Protein AF-A0A7C6IV05-F1 (afdb_monomer_lite)

Sequence (66 aa):
MRIGWYLIGVLFIFLCGYGLGRRIGKKEGYSEGTAYAPIQLKQSYFENGECPVCCFKIDNDINDNV

Secondary structure (DSSP, 8-state):
-HHHHHHHHHHHHHHHHHHHHHHHHHHHHHHHHHHHHHHHHHHHHHHHSB-TTT--B---------

pLDDT: mean 70.09, std 13.95, range [47.62, 93.69]

Radius of gyration: 25.0 Å; chains: 1; bounding box: 48×21×73 Å

Structure (mmCIF, N/CA/C/O backbone):
data_AF-A0A7C6IV05-F1
#
_entry.id   AF-A0A7C6IV05-F1
#
loop_
_atom_site.group_PDB
_atom_site.id
_atom_site.type_symbol
_atom_site.label_atom_id
_atom_site.label_alt_id
_atom_site.label_comp_id
_atom_site.label_asym_id
_atom_site.label_entity_id
_at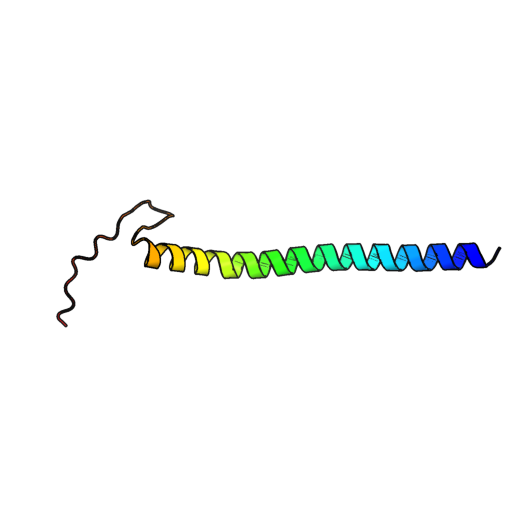om_site.label_seq_id
_atom_site.pdbx_PDB_ins_code
_atom_site.Cartn_x
_atom_site.Cartn_y
_atom_site.Cartn_z
_atom_site.occupancy
_atom_site.B_iso_or_equiv
_atom_site.auth_seq_id
_atom_site.auth_comp_id
_atom_site.auth_asym_id
_atom_site.auth_atom_id
_atom_site.pdbx_PDB_model_num
ATOM 1 N N . MET A 1 1 ? 20.069 -6.076 -33.548 1.00 63.22 1 MET A N 1
ATOM 2 C CA . MET A 1 1 ? 18.938 -5.135 -33.348 1.00 63.22 1 MET A CA 1
ATOM 3 C C . MET A 1 1 ? 17.681 -5.738 -32.700 1.00 63.22 1 MET A C 1
ATOM 5 O O . MET A 1 1 ? 16.978 -4.984 -32.047 1.00 63.22 1 MET A O 1
ATOM 9 N N . ARG A 1 2 ? 17.380 -7.052 -32.789 1.00 80.31 2 ARG A N 1
ATOM 10 C CA . ARG A 1 2 ? 16.147 -7.620 -32.182 1.00 80.31 2 ARG A CA 1
ATOM 11 C C . ARG A 1 2 ? 16.178 -7.805 -30.656 1.00 80.31 2 ARG A C 1
ATOM 13 O O . ARG A 1 2 ? 15.138 -7.675 -30.025 1.00 80.31 2 ARG A O 1
ATOM 20 N N . ILE A 1 3 ? 17.351 -8.042 -30.060 1.00 84.56 3 ILE A N 1
ATOM 21 C CA . ILE A 1 3 ? 17.504 -8.263 -28.605 1.00 84.56 3 ILE A CA 1
ATOM 22 C C . ILE A 1 3 ? 17.019 -7.067 -27.766 1.00 84.56 3 ILE A C 1
ATOM 24 O O . ILE A 1 3 ? 16.394 -7.261 -26.727 1.00 84.56 3 ILE A O 1
ATOM 28 N N . GLY A 1 4 ? 17.249 -5.834 -28.235 1.00 88.69 4 GLY A N 1
ATOM 29 C CA . GLY A 1 4 ? 16.868 -4.628 -27.491 1.00 88.69 4 GLY A CA 1
ATOM 30 C C . GLY A 1 4 ? 15.356 -4.495 -27.297 1.00 88.69 4 GLY A C 1
ATOM 31 O O . GLY A 1 4 ? 14.905 -4.061 -26.242 1.00 88.69 4 GLY A O 1
ATOM 32 N N . TRP A 1 5 ? 14.565 -4.947 -28.274 1.00 91.69 5 TRP A N 1
ATOM 33 C CA . TRP A 1 5 ? 13.104 -4.888 -28.202 1.00 91.69 5 TRP A CA 1
ATOM 34 C C . TRP A 1 5 ? 12.524 -5.906 -27.211 1.00 91.69 5 TRP A C 1
ATOM 36 O O . TRP A 1 5 ? 11.523 -5.634 -26.555 1.00 91.69 5 TRP A O 1
ATOM 46 N N . TYR A 1 6 ? 13.175 -7.062 -27.050 1.00 93.44 6 TYR A N 1
ATOM 47 C CA . TYR 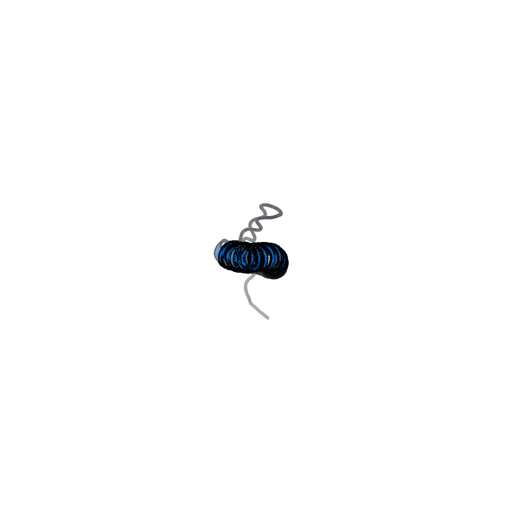A 1 6 ? 12.777 -8.048 -26.042 1.00 93.44 6 TYR A CA 1
ATOM 48 C C . TYR A 1 6 ? 13.026 -7.539 -24.620 1.00 93.44 6 TYR A C 1
ATOM 50 O O . TYR A 1 6 ? 12.150 -7.671 -23.766 1.00 93.44 6 TYR A O 1
ATOM 58 N N . LEU A 1 7 ? 14.175 -6.897 -24.377 1.00 92.31 7 LEU A N 1
ATOM 59 C CA . LEU A 1 7 ? 14.473 -6.289 -23.077 1.00 92.31 7 LEU A CA 1
ATOM 60 C C . LEU A 1 7 ? 13.485 -5.173 -22.727 1.00 92.31 7 LEU A C 1
ATOM 62 O O . LEU A 1 7 ? 13.002 -5.124 -21.597 1.00 92.31 7 LEU A O 1
ATOM 66 N N . ILE A 1 8 ? 13.133 -4.324 -23.700 1.00 92.31 8 ILE A N 1
ATOM 67 C CA . ILE A 1 8 ? 12.150 -3.256 -23.484 1.00 92.31 8 ILE A CA 1
ATOM 68 C C . ILE A 1 8 ? 10.771 -3.829 -23.126 1.00 92.31 8 ILE A C 1
ATOM 70 O O . ILE A 1 8 ? 10.114 -3.316 -22.223 1.00 92.31 8 ILE A O 1
ATOM 74 N N . GLY A 1 9 ? 10.356 -4.919 -23.783 1.00 93.69 9 GLY A N 1
ATOM 75 C CA . GLY A 1 9 ? 9.069 -5.570 -23.532 1.00 93.69 9 GLY A CA 1
ATOM 76 C C . GLY A 1 9 ? 8.980 -6.188 -22.136 1.00 93.69 9 GLY A C 1
ATOM 77 O O . GLY A 1 9 ? 7.997 -5.973 -21.429 1.00 93.69 9 GLY A O 1
ATOM 78 N N . VAL A 1 10 ? 10.028 -6.900 -21.706 1.00 92.12 10 VAL A N 1
ATOM 79 C CA . VAL A 1 10 ? 10.097 -7.495 -20.359 1.00 92.12 10 VAL A CA 1
ATOM 80 C C . VAL A 1 10 ? 10.074 -6.415 -19.281 1.00 92.12 10 VAL A C 1
ATOM 82 O O . VAL A 1 10 ? 9.327 -6.540 -18.311 1.00 92.12 10 VAL A O 1
ATOM 85 N N . LEU A 1 11 ? 10.836 -5.334 -19.463 1.00 92.56 11 LEU A N 1
ATOM 86 C CA . LEU A 1 11 ? 10.874 -4.230 -18.506 1.00 92.56 11 LEU A CA 1
ATOM 87 C C . LEU A 1 11 ? 9.498 -3.561 -18.362 1.00 92.56 11 LEU A C 1
ATOM 89 O O . LEU A 1 11 ? 9.067 -3.269 -17.247 1.00 92.56 11 LEU A O 1
ATOM 93 N N . PHE A 1 12 ? 8.778 -3.382 -19.474 1.00 93.69 12 PHE A N 1
ATOM 94 C CA . PHE A 1 12 ? 7.421 -2.833 -19.475 1.00 93.69 12 PHE A CA 1
ATOM 95 C C . PHE A 1 12 ? 6.433 -3.710 -18.701 1.00 93.69 12 PHE A C 1
ATOM 97 O O . PHE A 1 12 ? 5.676 -3.203 -17.874 1.00 93.69 12 PHE A O 1
ATOM 104 N N . ILE A 1 13 ? 6.465 -5.026 -18.929 1.00 92.62 13 ILE A N 1
ATOM 105 C CA . ILE A 1 13 ? 5.608 -5.989 -18.223 1.00 92.62 13 ILE A CA 1
ATOM 106 C C . ILE A 1 13 ? 5.898 -5.966 -16.720 1.00 92.62 13 ILE A C 1
ATOM 108 O O . ILE A 1 13 ? 4.965 -5.952 -15.917 1.00 92.62 13 ILE A O 1
ATOM 112 N N . PHE A 1 14 ? 7.174 -5.893 -16.334 1.00 91.94 14 PHE A N 1
ATOM 113 C CA . PHE A 1 14 ? 7.578 -5.814 -14.931 1.00 91.94 14 PHE A CA 1
ATOM 114 C C . PHE A 1 14 ? 7.087 -4.523 -14.261 1.00 91.94 14 PHE A C 1
ATOM 116 O O . PHE A 1 14 ? 6.549 -4.568 -13.155 1.00 91.94 14 PHE A O 1
ATOM 123 N N . LEU A 1 15 ? 7.203 -3.374 -14.940 1.00 91.81 15 LEU A N 1
ATOM 124 C CA . LEU A 1 15 ? 6.703 -2.091 -14.433 1.00 91.81 15 LEU A CA 1
ATOM 125 C C . LEU A 1 15 ? 5.176 -2.071 -14.313 1.00 91.81 15 LEU A C 1
ATOM 127 O O . LEU A 1 15 ? 4.647 -1.614 -13.298 1.00 91.81 15 LEU A O 1
ATOM 131 N N . CYS A 1 16 ? 4.463 -2.574 -15.323 1.00 91.06 16 CYS A N 1
ATOM 132 C CA . CYS A 1 16 ? 3.006 -2.668 -15.292 1.00 91.06 16 CYS A CA 1
ATOM 133 C C . CYS A 1 16 ? 2.534 -3.599 -14.170 1.00 91.06 16 CYS A C 1
ATOM 135 O O . CYS A 1 16 ? 1.647 -3.221 -13.403 1.00 91.06 16 CYS A O 1
ATOM 137 N N . GLY A 1 17 ? 3.161 -4.769 -14.023 1.00 90.00 17 GLY A N 1
ATOM 138 C CA . GLY A 1 17 ? 2.886 -5.703 -12.932 1.00 90.00 17 GLY A CA 1
ATOM 139 C C . GLY A 1 17 ? 3.141 -5.084 -11.558 1.00 90.00 17 GLY A C 1
ATOM 140 O O . GLY A 1 17 ? 2.284 -5.164 -10.681 1.00 90.00 17 GLY A O 1
ATOM 141 N N . TYR A 1 18 ? 4.264 -4.380 -11.384 1.00 86.94 18 TYR A N 1
ATOM 142 C CA . TYR A 1 18 ? 4.591 -3.688 -10.136 1.00 86.94 18 TYR A CA 1
ATOM 143 C C . TYR A 1 18 ? 3.599 -2.562 -9.810 1.00 86.94 18 TYR A C 1
ATOM 145 O O . TYR A 1 18 ? 3.157 -2.430 -8.670 1.00 86.94 18 TYR A O 1
ATOM 153 N N . GLY A 1 19 ? 3.207 -1.759 -10.804 1.00 86.81 19 GLY A N 1
ATOM 154 C CA . GLY A 1 19 ? 2.250 -0.666 -10.623 1.00 86.81 19 GLY A CA 1
ATOM 155 C C . GLY A 1 19 ? 0.846 -1.157 -10.263 1.00 86.81 19 GLY A C 1
ATOM 156 O O . GLY A 1 19 ? 0.210 -0.604 -9.361 1.00 86.81 19 GLY A O 1
ATOM 157 N N . LEU A 1 20 ? 0.382 -2.219 -10.929 1.00 83.06 20 LEU A N 1
ATOM 158 C CA . LEU A 1 20 ? -0.896 -2.869 -10.633 1.00 83.06 20 LEU A CA 1
ATOM 159 C C . LEU A 1 20 ? -0.862 -3.539 -9.259 1.00 83.06 20 LEU A C 1
ATOM 161 O O . LEU A 1 20 ? -1.740 -3.266 -8.446 1.00 83.06 20 LEU A O 1
ATOM 165 N N . GLY A 1 21 ? 0.185 -4.311 -8.956 1.00 82.25 21 GLY A N 1
ATOM 166 C CA . GLY A 1 21 ? 0.372 -4.946 -7.651 1.00 82.25 21 GLY A CA 1
ATOM 167 C C . GLY A 1 21 ? 0.433 -3.932 -6.508 1.00 82.25 21 GLY A C 1
ATOM 168 O O . GLY A 1 21 ? -0.230 -4.103 -5.492 1.00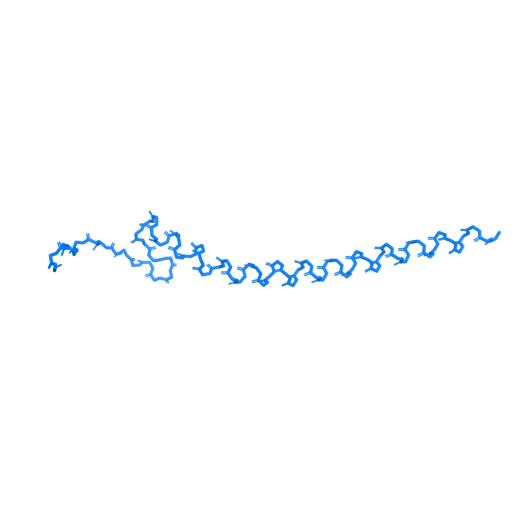 82.25 21 GLY A O 1
ATOM 169 N N . ARG A 1 22 ? 1.134 -2.805 -6.692 1.00 78.25 22 ARG A N 1
ATOM 170 C CA . ARG A 1 22 ? 1.193 -1.726 -5.695 1.00 78.25 22 ARG A CA 1
ATOM 171 C C . ARG A 1 22 ? -0.151 -1.025 -5.506 1.00 78.25 22 ARG A C 1
ATOM 173 O O . ARG A 1 22 ? -0.468 -0.644 -4.383 1.00 78.25 22 ARG A O 1
ATOM 180 N N . ARG A 1 23 ? -0.947 -0.828 -6.565 1.00 75.50 23 ARG A N 1
ATOM 181 C CA . ARG A 1 23 ? -2.304 -0.263 -6.431 1.00 75.50 23 ARG A CA 1
ATOM 182 C C . ARG A 1 23 ? -3.253 -1.230 -5.741 1.00 75.50 23 ARG A C 1
ATOM 184 O O . ARG A 1 23 ? -3.989 -0.796 -4.863 1.00 75.50 23 ARG A O 1
ATOM 191 N N . ILE A 1 24 ? -3.245 -2.495 -6.152 1.00 72.38 24 ILE A N 1
ATOM 192 C CA . ILE A 1 24 ? -4.130 -3.533 -5.623 1.00 72.38 24 ILE A CA 1
ATOM 193 C C . ILE A 1 24 ? -3.781 -3.792 -4.157 1.00 72.38 24 ILE A C 1
ATOM 195 O O . ILE A 1 24 ? -4.642 -3.602 -3.311 1.00 72.38 24 ILE A O 1
ATOM 199 N N . GLY A 1 25 ? -2.504 -4.007 -3.832 1.00 66.62 25 GLY A N 1
ATOM 200 C CA . GLY A 1 25 ? -2.051 -4.206 -2.453 1.00 66.62 25 GLY A CA 1
ATOM 201 C C . GLY A 1 25 ? -2.304 -3.006 -1.535 1.00 66.62 25 GLY A C 1
ATOM 202 O O . GLY A 1 25 ? -2.584 -3.184 -0.355 1.00 66.62 25 GLY A O 1
ATOM 203 N N . LYS A 1 26 ? -2.287 -1.766 -2.052 1.00 63.31 26 LYS A N 1
ATOM 204 C CA . LYS A 1 26 ? -2.675 -0.589 -1.252 1.00 63.31 26 LYS A CA 1
ATOM 205 C C . LYS A 1 26 ? -4.189 -0.500 -1.045 1.00 63.31 26 LYS A C 1
ATOM 207 O O . LYS A 1 26 ? -4.619 0.048 -0.041 1.00 63.31 26 LYS A O 1
ATOM 212 N N . LYS A 1 27 ? -4.992 -1.000 -1.987 1.00 63.66 27 LYS A N 1
ATOM 213 C CA . LYS A 1 27 ? -6.459 -0.990 -1.909 1.00 63.66 27 LYS A CA 1
ATOM 214 C C . LYS A 1 27 ? -6.974 -2.123 -1.020 1.00 63.66 27 LYS A C 1
ATOM 216 O O . LYS A 1 27 ? -7.834 -1.873 -0.185 1.00 63.66 27 LYS A O 1
ATOM 221 N N . GLU A 1 28 ? -6.403 -3.316 -1.155 1.00 60.44 28 GLU A N 1
ATOM 222 C CA . GLU A 1 28 ? -6.666 -4.478 -0.301 1.00 60.44 28 GLU A CA 1
ATOM 223 C C . GLU A 1 28 ? -6.131 -4.242 1.106 1.00 60.44 28 GLU A C 1
ATOM 225 O O . GLU A 1 28 ? -6.920 -4.273 2.035 1.00 60.44 28 GLU A O 1
ATOM 230 N N . GLY A 1 29 ? -4.879 -3.805 1.277 1.00 60.09 29 GLY A N 1
ATOM 231 C CA . GLY A 1 29 ? -4.338 -3.484 2.602 1.00 60.09 29 GLY A CA 1
ATOM 232 C C . GLY A 1 29 ? -5.065 -2.336 3.317 1.00 60.09 29 GLY A C 1
ATOM 233 O O . GLY A 1 29 ? -5.134 -2.321 4.542 1.00 60.09 29 GLY A O 1
ATOM 234 N N . TYR A 1 30 ? -5.657 -1.384 2.583 1.00 59.94 30 TYR A N 1
ATOM 235 C CA . TYR A 1 30 ? -6.516 -0.352 3.178 1.00 59.94 30 TYR A CA 1
ATOM 236 C C . TYR A 1 30 ? -7.918 -0.884 3.494 1.00 59.94 30 TYR A C 1
ATOM 238 O O . TYR A 1 30 ? -8.491 -0.522 4.515 1.00 59.94 30 TYR A O 1
ATOM 246 N N . SER A 1 31 ? -8.476 -1.764 2.662 1.00 60.34 31 SER A N 1
ATOM 247 C CA . SER A 1 31 ? -9.763 -2.419 2.927 1.00 60.34 31 SER A CA 1
ATOM 248 C C . SER A 1 31 ? -9.671 -3.385 4.114 1.00 60.34 31 SER A C 1
ATOM 250 O O . SER A 1 31 ? -10.517 -3.364 5.001 1.00 60.34 31 SER A O 1
ATOM 252 N N . GLU A 1 32 ? -8.613 -4.189 4.175 1.00 60.56 32 GLU A N 1
ATOM 253 C CA . GLU A 1 32 ? -8.297 -5.061 5.302 1.00 60.56 32 GLU A CA 1
ATOM 254 C C . GLU A 1 32 ? -7.944 -4.234 6.534 1.00 60.56 32 GLU A C 1
ATOM 256 O O . GLU A 1 32 ? -8.479 -4.497 7.602 1.00 60.56 32 GLU A O 1
ATOM 261 N N . GLY A 1 33 ? -7.143 -3.173 6.393 1.00 61.22 33 GLY A N 1
ATOM 262 C CA . GLY A 1 33 ? -6.804 -2.264 7.489 1.00 61.22 33 GLY A CA 1
ATOM 263 C C . GLY A 1 33 ? -8.008 -1.510 8.062 1.00 61.22 33 GLY A C 1
ATOM 264 O O . GLY A 1 33 ? -8.093 -1.334 9.273 1.00 61.22 33 GLY A O 1
ATOM 265 N N . THR A 1 34 ? -8.972 -1.104 7.230 1.00 60.66 34 THR A N 1
ATOM 266 C CA . THR A 1 34 ? -10.215 -0.448 7.685 1.00 60.66 34 THR A CA 1
ATOM 267 C C . THR A 1 34 ? -11.198 -1.426 8.319 1.00 60.66 34 THR A C 1
ATOM 269 O O . THR A 1 34 ? -11.888 -1.042 9.258 1.00 60.66 34 THR A O 1
ATOM 272 N N . ALA A 1 35 ? -11.228 -2.688 7.879 1.00 61.09 35 ALA A N 1
ATOM 273 C CA . ALA A 1 35 ? -11.981 -3.750 8.547 1.00 61.09 35 ALA A CA 1
ATOM 274 C C . ALA A 1 35 ? -11.322 -4.189 9.870 1.00 61.09 35 ALA A C 1
ATOM 276 O O . ALA A 1 35 ? -12.020 -4.450 10.848 1.00 61.09 35 ALA A O 1
ATOM 277 N N . TYR A 1 36 ? -9.986 -4.206 9.935 1.00 61.16 36 TYR A N 1
ATOM 278 C CA . TYR A 1 36 ? -9.219 -4.514 11.147 1.00 61.16 36 TYR A CA 1
ATOM 279 C C . TYR A 1 36 ? -9.207 -3.374 12.166 1.00 61.16 36 TYR A C 1
ATOM 281 O O . TYR A 1 36 ? -9.090 -3.642 13.360 1.00 61.16 36 TYR A O 1
ATOM 289 N N . ALA A 1 37 ? -9.328 -2.118 11.729 1.00 62.97 37 ALA A N 1
ATOM 290 C CA . ALA A 1 37 ? -9.323 -0.948 12.603 1.00 62.97 37 ALA A CA 1
ATOM 291 C C . ALA A 1 37 ? -10.352 -1.038 13.750 1.00 62.97 37 ALA A C 1
ATOM 293 O O . ALA A 1 37 ? -9.937 -0.914 14.901 1.00 62.97 37 ALA A O 1
ATOM 294 N N . PRO A 1 38 ? -11.653 -1.311 13.519 1.00 64.25 38 PRO A N 1
ATOM 295 C CA . PRO A 1 38 ? -12.621 -1.443 14.608 1.00 64.25 38 PRO A CA 1
ATOM 296 C C . PRO A 1 38 ? -12.408 -2.703 15.461 1.00 64.25 38 PRO A C 1
ATOM 298 O O . PRO A 1 38 ? -12.773 -2.705 16.635 1.00 64.25 38 PRO A O 1
ATOM 301 N N . ILE A 1 39 ? -11.822 -3.765 14.897 1.00 69.12 39 ILE A N 1
ATOM 302 C CA . ILE A 1 39 ? -11.586 -5.038 15.596 1.00 69.12 39 ILE A CA 1
ATOM 303 C C . ILE A 1 39 ? -10.427 -4.892 16.583 1.00 69.12 39 ILE A C 1
ATOM 305 O O . ILE A 1 39 ? -10.595 -5.206 17.758 1.00 69.12 39 ILE A O 1
ATOM 309 N N . GLN A 1 40 ? -9.292 -4.337 16.140 1.00 66.88 40 GLN A N 1
ATOM 310 C CA . GLN A 1 40 ? -8.182 -3.997 17.034 1.00 66.88 40 GLN A CA 1
ATOM 311 C C . GLN A 1 40 ? -8.621 -2.992 18.095 1.00 66.88 40 GLN A C 1
ATOM 313 O O . GLN A 1 40 ? -8.298 -3.172 19.261 1.00 66.88 40 GLN A O 1
ATOM 318 N N . LEU A 1 41 ? -9.424 -1.987 17.725 1.00 64.88 41 LEU A N 1
ATOM 319 C CA . LEU A 1 41 ? -9.927 -1.004 18.683 1.00 64.88 41 LEU A CA 1
ATOM 320 C C . LEU A 1 41 ? -10.770 -1.658 19.789 1.00 64.88 41 LEU A C 1
ATOM 322 O O . LEU A 1 41 ? -10.599 -1.323 20.957 1.00 64.88 41 LEU A O 1
ATOM 326 N N . LYS A 1 42 ? -11.655 -2.604 19.434 1.00 65.81 42 LYS A N 1
ATOM 327 C CA . LYS A 1 42 ? -12.429 -3.393 20.407 1.00 65.81 42 LYS A CA 1
ATOM 328 C C . LYS A 1 42 ? -11.538 -4.295 21.252 1.00 65.81 42 LYS A C 1
ATOM 330 O O . LYS A 1 42 ? -11.747 -4.377 22.455 1.00 65.81 42 LYS A O 1
ATOM 335 N N . GLN A 1 43 ? -10.558 -4.957 20.649 1.00 69.94 43 GLN A N 1
ATOM 336 C CA . GLN A 1 43 ? -9.652 -5.840 21.376 1.00 69.94 43 GLN A CA 1
ATOM 337 C C . GLN A 1 43 ? -8.830 -5.059 22.414 1.00 69.94 43 GLN A C 1
ATOM 339 O O . GLN A 1 43 ? -8.809 -5.434 23.581 1.00 69.94 43 GLN A O 1
ATOM 344 N N . SER A 1 44 ? -8.266 -3.908 22.033 1.00 64.25 44 SER A N 1
ATOM 345 C CA . SER A 1 44 ? -7.558 -3.016 22.961 1.00 64.25 44 SER A CA 1
ATOM 346 C C . SER A 1 44 ? -8.459 -2.481 24.080 1.00 64.25 44 SER A C 1
ATOM 348 O O . SER A 1 44 ? -7.980 -2.287 25.195 1.00 64.25 44 SER A O 1
ATOM 350 N N . TYR A 1 45 ? -9.750 -2.27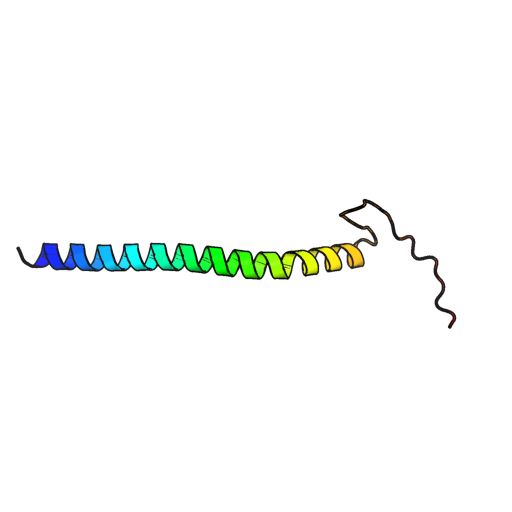7 23.801 1.00 64.44 45 TYR A N 1
ATOM 351 C CA . TYR A 1 45 ? -10.778 -1.920 24.786 1.00 64.44 45 TYR A CA 1
ATOM 352 C C . TYR A 1 45 ? -10.982 -3.012 25.840 1.00 64.44 45 TYR A C 1
ATOM 354 O O . TYR A 1 45 ? -11.045 -2.720 27.029 1.00 64.44 45 TYR A O 1
ATOM 362 N N . PHE A 1 46 ? -11.105 -4.267 25.399 1.00 63.06 46 PHE A N 1
ATOM 363 C CA . PHE A 1 46 ? -11.331 -5.410 26.284 1.00 63.06 46 PHE A CA 1
ATOM 364 C C . PHE A 1 46 ? -10.080 -5.781 27.088 1.00 63.06 46 PHE A C 1
ATOM 366 O O . PHE A 1 46 ? -10.212 -6.184 28.237 1.00 63.06 46 PHE A O 1
ATOM 373 N N . GLU A 1 47 ? -8.882 -5.625 26.517 1.00 67.44 47 GLU A N 1
ATOM 374 C CA . GLU A 1 47 ? -7.628 -5.914 27.227 1.00 67.44 47 GLU A CA 1
ATOM 375 C C . GLU A 1 47 ? -7.258 -4.840 28.260 1.00 67.44 47 GLU A C 1
ATOM 377 O O . GLU A 1 47 ? -6.712 -5.181 29.305 1.00 67.44 47 GLU A O 1
ATOM 382 N N . ASN A 1 48 ? -7.561 -3.560 28.006 1.00 62.50 48 ASN A N 1
ATOM 383 C CA . ASN A 1 48 ? -7.180 -2.469 28.916 1.00 62.50 48 ASN A CA 1
ATOM 384 C C . ASN A 1 48 ? -8.336 -1.945 29.786 1.00 62.50 48 ASN A C 1
ATOM 386 O O . ASN A 1 48 ? -8.093 -1.163 30.698 1.00 62.50 48 ASN A O 1
ATOM 390 N N . GLY A 1 49 ? -9.592 -2.337 29.524 1.00 60.72 49 GLY A N 1
ATOM 391 C CA . GLY A 1 49 ? -10.768 -1.794 30.228 1.00 60.72 49 GLY A CA 1
ATOM 392 C C . GLY A 1 49 ? -11.002 -0.296 29.975 1.00 60.72 49 GLY A C 1
ATOM 393 O O . GLY A 1 49 ? -11.766 0.363 30.684 1.00 60.72 49 GLY A O 1
ATOM 394 N N . GLU A 1 50 ? -10.327 0.257 28.967 1.00 58.22 50 GLU A N 1
ATOM 395 C CA . GLU A 1 50 ? -10.237 1.684 28.694 1.00 58.22 50 GLU A CA 1
ATOM 396 C C . GLU A 1 50 ? -10.615 1.976 27.251 1.00 58.22 50 GLU A C 1
ATOM 398 O O . GLU A 1 50 ? -10.096 1.387 26.303 1.00 58.22 50 GLU A O 1
ATOM 403 N N . CYS A 1 51 ? -11.508 2.941 27.079 1.00 59.22 51 CYS A N 1
ATOM 404 C CA . CYS A 1 51 ? -11.921 3.414 25.777 1.00 59.22 51 CYS A CA 1
ATOM 405 C C . CYS A 1 51 ? -10.840 4.313 25.134 1.00 59.22 51 CYS A C 1
ATOM 407 O O . CYS A 1 51 ? -10.729 5.461 25.564 1.00 59.22 51 CYS A O 1
ATOM 409 N N . PRO A 1 52 ? -10.120 3.945 24.049 1.00 58.25 52 PRO A N 1
ATOM 410 C CA . PRO A 1 52 ? -9.138 4.838 23.424 1.00 58.25 52 PRO A CA 1
ATOM 411 C C . PRO A 1 52 ? -9.770 6.033 22.684 1.00 58.25 52 PRO A C 1
ATOM 413 O O . PRO A 1 52 ? -9.058 6.949 22.290 1.00 58.25 52 PRO A O 1
ATOM 416 N N . VAL A 1 53 ? -11.098 6.047 22.487 1.00 61.81 53 VAL A N 1
ATOM 417 C CA . VAL A 1 53 ? -11.823 7.153 21.823 1.00 61.81 53 VAL A CA 1
ATOM 418 C C . VAL A 1 53 ? -12.280 8.223 22.812 1.00 61.81 53 VAL A C 1
ATOM 420 O O . VAL A 1 53 ? -12.223 9.408 22.500 1.00 61.81 53 VAL A O 1
ATOM 423 N N . CYS A 1 54 ? -12.742 7.821 23.997 1.00 61.41 54 CYS A N 1
ATOM 424 C CA . CYS A 1 54 ? -13.264 8.750 25.002 1.00 61.41 54 CYS A CA 1
ATOM 425 C C . CYS A 1 54 ? -12.428 8.810 26.285 1.00 61.41 54 CYS A C 1
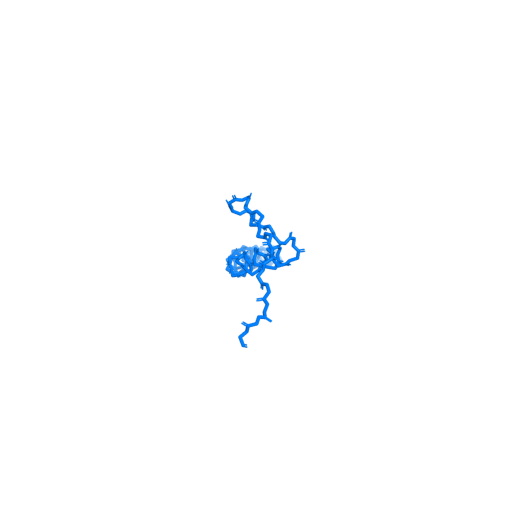ATOM 427 O O . CYS A 1 54 ? -12.798 9.553 27.188 1.00 61.41 54 CYS A O 1
ATOM 429 N N . CYS A 1 55 ? -11.308 8.077 26.361 1.00 54.50 55 CYS A N 1
ATOM 430 C CA . CYS A 1 55 ? -10.444 7.989 27.544 1.00 54.50 55 CYS A CA 1
ATOM 431 C C . CYS A 1 55 ? -11.253 7.748 28.834 1.00 54.50 55 CYS A C 1
ATOM 433 O O . CYS A 1 55 ? -10.966 8.302 29.892 1.00 54.50 55 CYS A O 1
ATOM 435 N N . PHE A 1 56 ? -12.339 6.982 28.720 1.00 56.50 56 PHE A N 1
ATOM 436 C CA . PHE A 1 56 ? -13.234 6.683 29.825 1.00 56.50 56 PHE A CA 1
ATOM 437 C C . PHE A 1 56 ? -12.878 5.282 30.321 1.00 56.50 56 PHE A C 1
ATOM 439 O O . PHE A 1 56 ? -12.919 4.325 29.546 1.00 56.50 56 PHE A O 1
ATOM 446 N N . LYS A 1 57 ? -12.467 5.165 31.585 1.00 58.16 57 LYS A N 1
ATOM 447 C CA . LYS A 1 57 ? -12.280 3.870 32.246 1.00 58.16 57 LYS A CA 1
ATOM 448 C C . LYS A 1 57 ? -13.653 3.269 32.501 1.00 58.16 57 LYS A C 1
ATOM 450 O O . LYS A 1 57 ? -14.463 3.887 33.191 1.00 58.16 57 LYS A O 1
ATOM 455 N N . ILE A 1 58 ? -13.917 2.089 31.949 1.00 61.28 58 ILE A N 1
ATOM 456 C CA . ILE A 1 58 ? -15.057 1.287 32.385 1.00 61.28 58 ILE A CA 1
ATOM 457 C C . ILE A 1 58 ? -14.564 0.503 33.601 1.00 61.28 58 ILE A C 1
ATOM 459 O O . ILE A 1 58 ? -14.030 -0.598 33.478 1.00 61.28 58 ILE A O 1
ATOM 463 N N . ASP A 1 59 ? -14.689 1.113 34.777 1.00 56.94 59 ASP A N 1
ATOM 464 C CA . ASP A 1 59 ? -14.547 0.409 36.048 1.00 56.94 59 ASP A CA 1
ATOM 465 C C . ASP A 1 59 ? -15.748 -0.548 36.150 1.00 56.94 59 ASP A C 1
ATOM 467 O O . ASP A 1 59 ? -16.881 -0.135 36.406 1.00 56.94 59 ASP A O 1
ATOM 471 N N . ASN A 1 60 ? -15.536 -1.813 35.777 1.00 56.78 60 ASN A N 1
ATOM 472 C CA . ASN A 1 60 ? -16.552 -2.857 35.866 1.00 56.78 60 ASN A CA 1
ATOM 473 C C . ASN A 1 60 ? -16.726 -3.266 37.336 1.00 56.78 60 ASN A C 1
ATOM 475 O O . ASN A 1 60 ? -16.215 -4.299 37.757 1.00 56.78 60 ASN A O 1
ATOM 479 N N . ASP A 1 61 ? -17.493 -2.478 38.087 1.00 55.22 61 ASP A N 1
ATOM 480 C CA . ASP A 1 61 ? -18.231 -2.945 39.266 1.00 55.22 61 ASP A CA 1
ATOM 481 C C . ASP A 1 61 ? -19.722 -3.050 38.916 1.00 55.22 61 ASP A C 1
ATOM 483 O O . ASP A 1 61 ? -20.574 -2.330 39.427 1.00 55.22 61 ASP A O 1
ATOM 487 N N . ILE A 1 62 ? -20.058 -3.928 37.969 1.00 58.94 62 ILE A N 1
ATOM 488 C CA . ILE A 1 62 ? -21.441 -4.393 37.815 1.00 58.94 62 ILE A CA 1
ATOM 489 C C . ILE A 1 62 ? -21.421 -5.911 37.884 1.00 58.94 62 ILE A C 1
ATOM 491 O O . ILE A 1 62 ? -21.437 -6.626 36.890 1.00 58.94 62 ILE A O 1
ATOM 495 N N . ASN A 1 63 ? -21.302 -6.345 39.132 1.00 53.03 63 ASN A N 1
ATOM 496 C CA . ASN A 1 63 ? -21.911 -7.526 39.715 1.00 53.03 63 ASN A CA 1
ATOM 497 C C . ASN A 1 63 ? -22.971 -8.196 38.809 1.00 53.03 63 ASN A C 1
ATOM 499 O O . ASN A 1 63 ? -24.106 -7.724 38.694 1.00 53.03 63 ASN A O 1
ATOM 503 N N . ASP A 1 64 ? -22.576 -9.308 38.192 1.00 52.53 64 ASP A N 1
ATOM 504 C CA . ASP A 1 64 ? -23.447 -10.250 37.495 1.00 52.53 64 ASP A CA 1
ATOM 505 C C . ASP A 1 64 ? -24.324 -10.970 38.544 1.00 52.53 64 ASP A C 1
ATOM 507 O O . ASP A 1 64 ? -23.965 -12.013 39.087 1.00 52.53 64 ASP A O 1
ATOM 511 N N . ASN A 1 65 ? -25.463 -10.358 38.891 1.00 47.62 65 ASN A N 1
ATOM 512 C C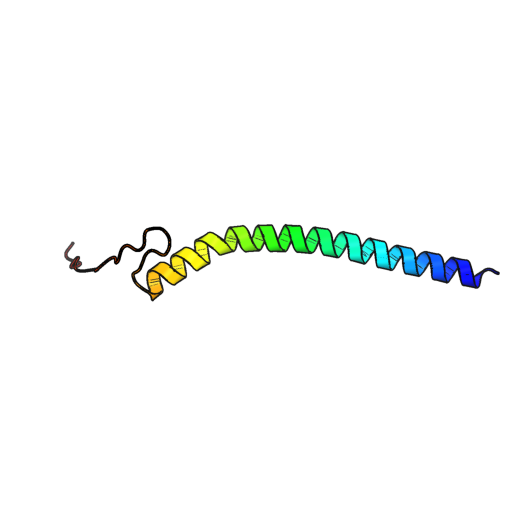A . ASN A 1 65 ? -26.632 -11.085 39.392 1.00 47.62 65 ASN A CA 1
ATOM 513 C C . ASN A 1 65 ? -27.837 -10.732 38.512 1.00 47.62 65 ASN A C 1
ATOM 515 O O . ASN A 1 65 ? -28.552 -9.766 38.795 1.00 47.62 65 ASN A O 1
ATOM 519 N N . VAL A 1 66 ? -28.057 -11.531 37.465 1.00 48.72 66 VAL A N 1
ATOM 520 C CA . VAL A 1 66 ? -29.382 -11.802 36.883 1.00 48.72 66 VAL A CA 1
ATOM 521 C C . VAL A 1 66 ? -29.479 -13.288 36.572 1.00 48.72 66 VAL A C 1
ATOM 523 O O . VAL A 1 66 ? -28.642 -13.780 35.789 1.00 48.72 66 VAL A O 1
#

Foldseek 3Di:
DVVVVVVVVVVVVVVVVVVVCVVVCVVVVVVVCVVCVVVVQVVCCVVVCARPVPRDRPPPPPDPDD